Protein AF-A0ABD0RRX1-F1 (afdb_monomer)

Solvent-accessible surface area (backbone atoms only — not comparable to full-atom values): 7373 Å² total; per-residue (Å²): 134,81,92,69,91,71,84,56,79,63,48,81,47,77,46,79,45,74,55,100,88,40,83,44,78,47,78,45,75,49,69,24,99,72,67,90,47,65,73,59,54,49,52,50,42,55,69,49,81,58,45,80,49,74,24,43,27,62,35,54,67,50,50,60,50,51,57,60,54,52,53,53,40,36,68,59,54,75,47,87,80,61,52,62,44,79,41,74,38,65,71,88,46,57,96,52,53,63,52,52,71,68,59,53,49,57,49,41,71,70,73,42,60,77,80,76,87,126

InterPro domains:
  IPR001806 Small GTPase [PF00071] (1-110)
  IPR001806 Small GTPase [PS51421] (1-118)
  IPR001806 Small GTPase [SM00174] (3-115)
  IPR005225 Small GTP-binding domain [TIGR00231] (4-102)
  IPR020849 Small GTPase, Ras-type [PTHR24070] (1-111)
  IPR027417 P-loop containing nucleoside triphosphate hydrolase [G3DSA:3.40.50.300] (1-114)
  IPR027417 P-loop containing nucleoside triphosphate hydrolase [SSF52540] (1-111)

Structure (mmCIF, N/CA/C/O backbone):
data_AF-A0ABD0RRX1-F1
#
_entry.id   AF-A0ABD0RRX1-F1
#
loop_
_atom_site.group_PDB
_atom_site.id
_atom_site.type_symbol
_atom_site.label_atom_id
_atom_site.label_alt_id
_atom_site.label_comp_id
_atom_site.label_asym_id
_atom_site.label_entity_id
_atom_site.label_seq_id
_atom_site.pdbx_PDB_ins_code
_atom_site.Cartn_x
_atom_site.Cartn_y
_atom_site.Cartn_z
_atom_site.occupancy
_atom_site.B_iso_or_equiv
_atom_site.auth_seq_id
_atom_site.auth_comp_id
_atom_site.auth_asym_id
_atom_site.auth_atom_id
_atom_site.pdbx_PDB_model_num
ATOM 1 N N . PHE A 1 1 ? -11.732 -9.383 -14.726 1.00 48.31 1 PHE A N 1
ATOM 2 C CA . PHE A 1 1 ? -10.700 -8.363 -14.973 1.00 48.31 1 PHE A CA 1
ATOM 3 C C . PHE A 1 1 ? -11.361 -7.224 -15.719 1.00 48.31 1 PHE A C 1
ATOM 5 O O . PHE A 1 1 ? -12.195 -7.506 -16.570 1.00 48.31 1 PHE A O 1
ATOM 12 N N . VAL A 1 2 ? -11.082 -5.981 -15.334 1.00 52.88 2 VAL A N 1
ATOM 13 C CA . VAL A 1 2 ? -11.550 -4.793 -16.061 1.00 52.88 2 VAL A CA 1
ATOM 14 C C . VAL A 1 2 ? -10.461 -4.477 -17.086 1.00 52.88 2 VAL A C 1
ATOM 16 O O . VAL A 1 2 ? -9.299 -4.374 -16.700 1.00 52.88 2 VAL A O 1
ATOM 19 N N . GLU A 1 3 ? -10.802 -4.467 -18.376 1.00 49.66 3 GLU A N 1
ATOM 20 C CA . GLU A 1 3 ? -9.830 -4.345 -19.480 1.00 49.66 3 GLU A CA 1
ATOM 21 C C . GLU A 1 3 ? -9.356 -2.901 -19.709 1.00 49.66 3 GLU A C 1
ATOM 23 O O . GLU A 1 3 ? -8.244 -2.705 -20.196 1.00 49.66 3 GLU A O 1
ATOM 28 N N . ASP A 1 4 ? -10.136 -1.907 -19.274 1.00 51.94 4 ASP A N 1
ATOM 29 C CA . ASP A 1 4 ? -9.810 -0.485 -19.396 1.00 51.94 4 ASP A CA 1
ATOM 30 C C . ASP A 1 4 ? -9.528 0.143 -18.023 1.00 51.94 4 ASP A C 1
ATOM 32 O O . ASP A 1 4 ? -10.288 -0.031 -17.067 1.00 51.94 4 ASP A O 1
ATOM 36 N N . TYR A 1 5 ? -8.414 0.875 -17.917 1.00 58.84 5 TYR A N 1
ATOM 37 C CA . TYR A 1 5 ? -8.059 1.619 -16.708 1.00 58.84 5 TYR A CA 1
ATOM 38 C C . TYR A 1 5 ? -8.805 2.955 -16.680 1.00 58.84 5 TYR A C 1
ATOM 40 O O . TYR A 1 5 ? -8.430 3.901 -17.376 1.00 58.84 5 TYR A O 1
ATOM 48 N N . GLU A 1 6 ? -9.831 3.044 -15.840 1.00 59.94 6 GLU A N 1
ATOM 49 C CA . GLU A 1 6 ? -10.371 4.325 -15.393 1.00 59.94 6 GLU A CA 1
ATOM 50 C C . GLU A 1 6 ? -9.704 4.703 -14.061 1.00 59.94 6 GLU A C 1
ATOM 52 O O . GLU A 1 6 ? -9.742 3.905 -13.123 1.00 59.94 6 GLU A O 1
ATOM 57 N N . PRO A 1 7 ? -9.076 5.889 -13.941 1.00 60.84 7 PRO A N 1
ATOM 58 C CA . PRO A 1 7 ? -8.551 6.350 -12.661 1.00 60.84 7 PRO A CA 1
ATOM 59 C C . PRO A 1 7 ? -9.671 6.423 -11.612 1.00 60.84 7 PRO A C 1
ATOM 61 O O . PRO A 1 7 ? -10.634 7.177 -11.787 1.00 60.84 7 PRO A O 1
ATOM 64 N N . THR A 1 8 ? -9.539 5.669 -10.516 1.00 62.12 8 THR A N 1
ATOM 65 C CA . THR A 1 8 ? -10.450 5.758 -9.364 1.00 62.12 8 THR A CA 1
ATOM 66 C C . THR A 1 8 ? -10.457 7.198 -8.848 1.00 62.12 8 THR A C 1
ATOM 68 O O . THR A 1 8 ? -9.404 7.824 -8.799 1.00 62.12 8 THR A O 1
ATOM 71 N N . LYS A 1 9 ? -11.622 7.749 -8.477 1.00 63.12 9 LYS A N 1
ATOM 72 C CA . LYS A 1 9 ? -11.711 9.055 -7.787 1.00 63.12 9 LYS A CA 1
ATOM 73 C C . LYS A 1 9 ? -11.659 8.882 -6.269 1.00 63.12 9 LYS A C 1
ATOM 75 O O . LYS A 1 9 ? -10.854 9.530 -5.616 1.00 63.12 9 LYS A O 1
ATOM 80 N N . ALA A 1 10 ? -12.517 8.014 -5.744 1.00 65.00 10 ALA A N 1
ATOM 81 C CA . ALA A 1 10 ? -12.463 7.379 -4.429 1.00 65.00 10 ALA A CA 1
ATOM 82 C C . ALA A 1 10 ? -13.706 6.483 -4.337 1.00 65.00 10 ALA A C 1
ATOM 84 O O . ALA A 1 10 ? -14.822 7.004 -4.387 1.00 65.00 10 ALA A O 1
ATOM 85 N N . ASP A 1 11 ? -13.529 5.169 -4.218 1.00 79.62 11 ASP A N 1
ATOM 86 C CA . ASP A 1 11 ? -14.639 4.219 -4.112 1.00 79.62 11 ASP A CA 1
ATOM 87 C C . ASP A 1 11 ? -14.671 3.577 -2.726 1.00 79.62 11 ASP A C 1
ATOM 89 O O . ASP A 1 11 ? -13.647 3.199 -2.163 1.00 79.62 11 ASP A O 1
ATOM 93 N N . SER A 1 12 ? -15.869 3.443 -2.159 1.00 84.06 12 SER A N 1
ATOM 94 C CA . SER A 1 12 ? -16.070 2.790 -0.866 1.00 84.06 12 SER A CA 1
ATOM 95 C C . SER A 1 12 ? -16.820 1.477 -1.050 1.00 84.06 12 SER A C 1
ATOM 97 O O . SER A 1 12 ? -17.924 1.437 -1.595 1.00 84.06 12 SER A O 1
ATOM 99 N N . TYR A 1 13 ? -16.220 0.402 -0.554 1.00 88.81 13 TYR A N 1
ATOM 100 C CA . TYR A 1 13 ? -16.762 -0.947 -0.569 1.00 88.81 13 TYR A CA 1
ATOM 101 C C . TYR A 1 13 ? -16.973 -1.425 0.864 1.00 88.81 13 TYR A C 1
ATOM 103 O O . TYR A 1 13 ? -16.163 -1.167 1.747 1.00 88.81 13 TYR A O 1
ATOM 111 N N . ARG A 1 14 ? -18.050 -2.172 1.104 1.00 92.88 14 ARG A N 1
ATOM 112 C CA . ARG A 1 14 ? -18.365 -2.733 2.421 1.00 92.88 14 ARG A CA 1
ATOM 113 C C . ARG A 1 14 ? -18.614 -4.220 2.295 1.00 92.88 14 ARG A C 1
ATOM 115 O O . ARG A 1 14 ? -19.438 -4.651 1.485 1.00 92.88 14 ARG A O 1
ATOM 122 N N . LYS A 1 15 ? -17.930 -5.014 3.112 1.00 93.56 15 LYS A N 1
ATOM 123 C CA . LYS A 1 15 ? -18.056 -6.469 3.096 1.00 93.56 15 LYS A CA 1
ATOM 124 C C . LYS A 1 15 ? -18.155 -7.016 4.510 1.00 93.56 15 LYS A C 1
ATOM 126 O O . LYS A 1 15 ? -17.280 -6.792 5.333 1.00 93.56 15 LYS A O 1
ATOM 131 N N . LYS A 1 16 ? -19.207 -7.790 4.766 1.00 94.94 16 LYS A N 1
ATOM 132 C CA . LYS A 1 16 ? -19.284 -8.648 5.948 1.00 94.94 16 LYS A CA 1
ATOM 133 C C . LYS A 1 16 ? -18.524 -9.943 5.693 1.00 94.94 16 LYS A C 1
ATOM 135 O O . LYS A 1 16 ? -18.712 -10.568 4.644 1.00 94.94 16 LYS A O 1
ATOM 140 N N . VAL A 1 17 ? -17.681 -10.323 6.640 1.00 95.00 17 VAL A N 1
ATOM 141 C CA . VAL A 1 17 ? -16.882 -11.549 6.636 1.00 95.00 17 VAL A CA 1
ATOM 142 C C . VAL A 1 17 ? -16.987 -12.221 8.000 1.00 95.00 17 VAL A C 1
ATOM 144 O O . VAL A 1 17 ? -17.247 -11.557 8.996 1.00 95.00 17 VAL A O 1
ATOM 147 N N . VAL A 1 18 ? -16.790 -13.535 8.048 1.00 95.94 18 VAL A N 1
ATOM 148 C CA . VAL A 1 18 ? -16.643 -14.257 9.315 1.00 95.94 18 VAL A CA 1
ATOM 149 C C . VAL A 1 18 ? -15.155 -14.496 9.535 1.00 95.94 18 VAL A C 1
ATOM 151 O O . VAL A 1 18 ? -14.520 -15.148 8.706 1.00 95.94 18 VAL A O 1
ATOM 154 N N . LEU A 1 19 ? -14.611 -13.954 10.619 1.00 92.81 19 LEU A N 1
ATOM 155 C CA . LEU A 1 19 ? -13.219 -14.115 11.037 1.00 92.81 19 LEU A CA 1
ATOM 156 C C . LEU A 1 19 ? -13.216 -14.718 12.437 1.00 92.81 19 LEU A C 1
ATOM 158 O O . LEU A 1 19 ? -13.908 -14.224 13.318 1.00 92.81 19 LEU A O 1
ATOM 162 N N . ASP A 1 20 ? -12.511 -15.835 12.614 1.00 94.25 20 ASP A N 1
ATOM 163 C CA . ASP A 1 20 ? -12.405 -16.553 13.894 1.00 94.25 20 ASP A CA 1
ATOM 164 C C . ASP A 1 20 ? -13.754 -16.863 14.579 1.00 94.25 20 ASP A C 1
ATOM 166 O O . ASP A 1 20 ? -13.859 -16.974 15.797 1.00 94.25 20 ASP A O 1
ATOM 170 N N . GLY A 1 21 ? -14.804 -17.057 13.772 1.00 94.25 21 GLY A N 1
ATOM 171 C CA . GLY A 1 21 ? -16.162 -17.356 14.236 1.00 94.25 21 GLY A CA 1
ATOM 172 C C . GLY A 1 21 ? -17.030 -16.128 14.534 1.00 94.25 21 GLY A C 1
ATOM 173 O O . GLY A 1 21 ? -18.218 -16.296 14.805 1.00 94.25 21 GLY A O 1
ATOM 174 N N . GLU A 1 22 ? -16.487 -14.916 14.420 1.00 95.81 22 GLU A N 1
ATOM 175 C CA . GLU A 1 22 ? -17.212 -13.658 14.611 1.00 95.81 22 GLU A CA 1
ATOM 176 C C . GLU A 1 22 ? -17.529 -12.979 13.271 1.00 95.81 22 GLU A C 1
ATOM 178 O O . GLU A 1 22 ? -16.718 -12.978 12.344 1.00 95.81 22 GLU A O 1
ATOM 183 N N . GLU A 1 23 ? -18.729 -12.397 13.144 1.00 96.62 23 GLU A N 1
ATOM 184 C CA . GLU A 1 23 ? -19.083 -11.583 11.975 1.00 96.62 23 GLU A CA 1
ATOM 185 C C . GLU A 1 23 ? -18.470 -10.186 12.119 1.00 96.62 23 GLU A C 1
ATOM 187 O O . GLU A 1 23 ? -18.844 -9.414 13.002 1.00 96.62 23 GLU A O 1
ATOM 192 N N . VAL A 1 24 ? -17.565 -9.849 11.206 1.00 94.94 24 VAL A N 1
ATOM 193 C CA . VAL A 1 24 ? -16.878 -8.561 11.132 1.00 94.94 24 VAL A CA 1
ATOM 194 C C . VAL A 1 24 ? -17.277 -7.858 9.838 1.00 94.94 24 VAL A C 1
ATOM 196 O O . VAL A 1 24 ? -17.384 -8.474 8.775 1.00 94.94 24 VAL A O 1
ATOM 199 N N . GLN A 1 25 ? -17.497 -6.548 9.906 1.00 95.12 25 GLN A N 1
ATOM 200 C CA . GLN A 1 25 ? -17.699 -5.717 8.724 1.00 95.12 25 GLN A CA 1
ATOM 201 C C . GLN A 1 25 ? -16.406 -4.976 8.392 1.00 95.12 25 GLN A C 1
ATOM 203 O O . GLN A 1 25 ? -15.893 -4.233 9.218 1.00 95.12 25 GLN A O 1
ATOM 208 N N . ILE A 1 26 ? -15.916 -5.159 7.169 1.00 93.44 26 ILE A N 1
ATOM 209 C CA . ILE A 1 26 ? -14.753 -4.457 6.632 1.00 93.44 26 ILE A CA 1
ATOM 210 C C . ILE A 1 26 ? -15.251 -3.375 5.675 1.00 93.44 26 ILE A C 1
ATOM 212 O O . ILE A 1 26 ? -15.931 -3.679 4.687 1.00 93.44 26 ILE A O 1
ATOM 216 N N . ASP A 1 27 ? -14.889 -2.130 5.970 1.00 93.25 27 ASP A N 1
ATOM 217 C CA . ASP A 1 27 ? -15.075 -0.981 5.090 1.00 93.25 27 ASP A CA 1
ATOM 218 C C . ASP A 1 27 ? -13.746 -0.717 4.366 1.00 93.25 27 ASP A C 1
ATOM 220 O O . ASP A 1 27 ? -12.736 -0.393 4.985 1.00 93.25 27 ASP A O 1
ATOM 224 N N . ILE A 1 28 ? -13.734 -0.913 3.049 1.00 91.44 28 ILE A N 1
ATOM 225 C CA . ILE A 1 28 ? -12.567 -0.734 2.185 1.00 91.44 28 ILE A CA 1
ATOM 226 C C . ILE A 1 28 ? -12.748 0.569 1.421 1.00 91.44 28 ILE A C 1
ATOM 228 O O . ILE A 1 28 ? -13.748 0.758 0.727 1.00 91.44 28 ILE A O 1
ATOM 232 N N . LEU A 1 29 ? -11.765 1.453 1.530 1.00 89.19 29 LEU A N 1
ATOM 233 C CA . LEU A 1 29 ? -11.685 2.664 0.732 1.00 89.19 29 LEU A CA 1
ATOM 234 C C . LEU A 1 29 ? -10.602 2.479 -0.333 1.00 89.19 29 LEU A C 1
ATOM 236 O O . LEU A 1 29 ? -9.429 2.336 0.005 1.00 89.19 29 LEU A O 1
ATOM 240 N N . ASP A 1 30 ? -11.002 2.471 -1.601 1.00 83.69 30 ASP A N 1
ATOM 241 C CA . ASP A 1 30 ? -10.095 2.504 -2.744 1.00 83.69 30 ASP A CA 1
ATOM 242 C C . ASP A 1 30 ? -9.843 3.963 -3.133 1.00 83.69 30 ASP A C 1
ATOM 244 O O . ASP A 1 30 ? -10.735 4.666 -3.615 1.00 83.69 30 ASP A O 1
ATOM 248 N N . THR A 1 31 ? -8.640 4.444 -2.845 1.00 74.00 31 THR A N 1
ATOM 249 C CA . THR A 1 31 ? -8.229 5.831 -3.078 1.00 74.00 31 THR A CA 1
ATOM 250 C C . THR A 1 31 ? -7.621 5.976 -4.464 1.00 74.00 31 THR A C 1
ATOM 252 O O . THR A 1 31 ? -6.816 5.142 -4.882 1.00 74.00 31 THR A O 1
ATOM 255 N N . ALA A 1 32 ? -7.907 7.079 -5.153 1.00 67.38 32 ALA A N 1
ATOM 256 C CA . ALA A 1 32 ? -7.12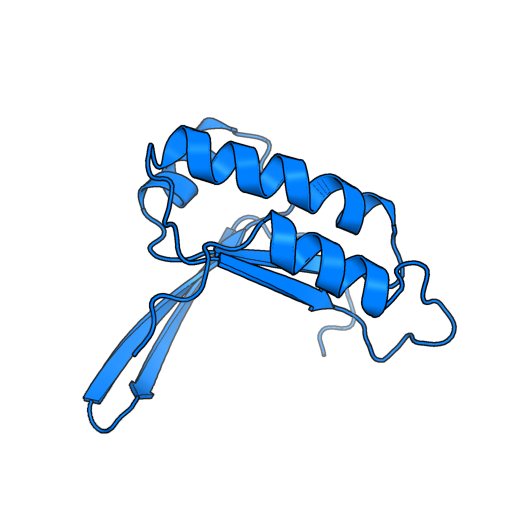3 7.457 -6.321 1.00 67.38 32 ALA A CA 1
ATOM 257 C C . ALA A 1 32 ? -5.636 7.574 -5.946 1.00 67.38 32 ALA A C 1
ATOM 259 O O . ALA A 1 32 ? -5.294 8.244 -4.975 1.00 67.38 32 ALA A O 1
ATOM 260 N N . GLY A 1 33 ? -4.717 7.074 -6.775 1.00 58.12 33 GLY A N 1
ATOM 261 C CA . GLY A 1 33 ? -3.292 7.440 -6.668 1.00 58.12 33 GLY A CA 1
ATOM 262 C C . GLY A 1 33 ? -3.008 8.931 -6.952 1.00 58.12 33 GLY A C 1
ATOM 263 O O . GLY A 1 33 ? -1.860 9.362 -6.897 1.00 58.12 33 GLY A O 1
ATOM 264 N N . GLN A 1 34 ? -4.047 9.708 -7.281 1.00 55.00 34 GLN A N 1
ATOM 265 C CA . GLN A 1 34 ? -4.027 11.116 -7.685 1.00 55.00 34 GLN A CA 1
ATOM 266 C C . GLN A 1 34 ? -5.001 11.955 -6.842 1.00 55.00 34 GLN A C 1
ATOM 268 O O . GLN A 1 34 ? -5.802 12.722 -7.372 1.00 55.00 34 GLN A O 1
ATOM 273 N N . GLU A 1 35 ? -5.000 11.802 -5.519 1.00 60.72 35 GLU A N 1
ATOM 274 C CA . GLU A 1 35 ? -5.772 12.720 -4.678 1.00 60.72 35 GLU A CA 1
ATOM 275 C C . GLU A 1 35 ? -5.121 14.114 -4.696 1.00 60.72 35 GLU A C 1
ATOM 277 O O . GLU A 1 35 ? -4.262 14.433 -3.873 1.00 60.72 35 GLU A O 1
ATOM 282 N N . ASP A 1 36 ? -5.559 14.960 -5.634 1.00 57.06 36 ASP A N 1
ATOM 283 C CA . ASP A 1 36 ? -5.138 16.363 -5.799 1.00 57.06 36 ASP A CA 1
ATOM 284 C C . ASP A 1 36 ? -5.402 17.231 -4.544 1.00 57.06 36 ASP A C 1
ATOM 286 O O . ASP A 1 36 ? -4.917 18.360 -4.438 1.00 57.06 36 ASP A O 1
ATOM 290 N N . TYR A 1 37 ? -6.136 16.712 -3.551 1.00 66.81 37 TYR A N 1
ATOM 291 C CA . TYR A 1 37 ? -6.478 17.406 -2.311 1.00 66.81 37 TYR A CA 1
ATOM 292 C C . TYR A 1 37 ? -5.921 16.688 -1.078 1.00 66.81 37 TYR A C 1
ATOM 294 O O . TYR A 1 37 ? -6.567 15.818 -0.496 1.00 66.81 37 TYR A O 1
ATOM 302 N N . ALA A 1 38 ? -4.758 17.146 -0.605 1.00 73.38 38 ALA A N 1
ATOM 303 C CA . ALA A 1 38 ? -4.096 16.630 0.600 1.00 73.38 38 ALA A CA 1
ATOM 304 C C . ALA A 1 38 ? -5.013 16.568 1.842 1.00 73.38 38 ALA A C 1
ATOM 306 O O . ALA A 1 38 ? -4.914 15.639 2.632 1.00 73.38 38 ALA A O 1
ATOM 307 N N . ALA A 1 39 ? -5.953 17.509 1.989 1.00 79.12 39 ALA A N 1
ATOM 308 C CA . ALA A 1 39 ? -6.891 17.525 3.115 1.00 79.12 39 ALA A CA 1
ATOM 309 C C . ALA A 1 39 ? -7.862 16.327 3.129 1.00 79.12 39 ALA A C 1
ATOM 311 O O . ALA A 1 39 ? -8.283 15.891 4.200 1.00 79.12 39 ALA A O 1
ATOM 312 N N . ILE A 1 40 ? -8.234 15.805 1.955 1.00 80.94 40 ILE A N 1
ATOM 313 C CA . ILE A 1 40 ? -9.106 14.628 1.840 1.00 80.94 40 ILE A CA 1
ATOM 314 C C . ILE A 1 40 ? -8.315 13.381 2.247 1.00 80.94 40 ILE A C 1
ATOM 316 O O . ILE A 1 40 ? -8.753 12.639 3.127 1.00 80.94 40 ILE A O 1
ATOM 320 N N . ARG A 1 41 ? -7.100 13.243 1.711 1.00 83.19 41 ARG A N 1
ATOM 321 C CA . ARG A 1 41 ? -6.168 12.168 2.053 1.00 83.19 41 ARG A CA 1
ATOM 322 C C . ARG A 1 41 ? -5.886 12.084 3.551 1.00 83.19 41 ARG A C 1
ATOM 324 O O . ARG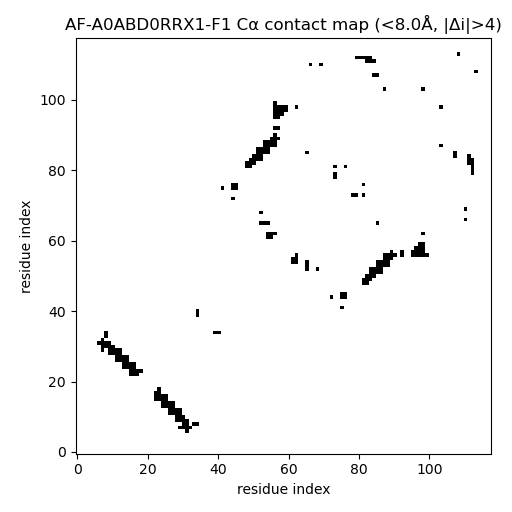 A 1 41 ? -5.977 11.013 4.147 1.00 83.19 41 ARG A O 1
ATOM 331 N N . ASP A 1 42 ? -5.622 13.223 4.189 1.00 88.06 42 ASP A N 1
ATOM 332 C CA . ASP A 1 42 ? -5.366 13.282 5.631 1.00 88.06 42 ASP A CA 1
ATOM 333 C C . ASP A 1 42 ? -6.579 12.811 6.454 1.00 88.06 42 ASP A C 1
ATOM 335 O O . ASP A 1 42 ? -6.421 12.212 7.518 1.00 88.06 42 ASP A O 1
ATOM 339 N N . ASN A 1 43 ? -7.809 13.038 5.979 1.00 87.56 43 ASN A N 1
ATOM 340 C CA . ASN A 1 43 ? -9.003 12.512 6.643 1.00 87.56 43 ASN A CA 1
ATOM 341 C C . ASN A 1 43 ? -9.102 10.986 6.525 1.00 87.56 43 ASN A C 1
ATOM 343 O O . ASN A 1 43 ? -9.486 10.329 7.499 1.00 87.56 43 ASN A O 1
ATOM 347 N N . TYR A 1 44 ? -8.722 10.415 5.382 1.00 87.94 44 TYR A N 1
ATOM 348 C CA . TYR A 1 44 ? -8.655 8.963 5.203 1.00 87.94 44 TYR A CA 1
ATOM 349 C C . TYR A 1 44 ? -7.571 8.336 6.074 1.00 87.94 44 TYR A C 1
ATOM 351 O O . TYR A 1 44 ? -7.827 7.341 6.745 1.00 87.94 44 TYR A O 1
ATOM 359 N N . PHE A 1 45 ? -6.398 8.962 6.173 1.00 90.69 45 PHE A N 1
ATOM 360 C CA . PHE A 1 45 ? -5.344 8.508 7.081 1.00 90.69 45 PHE A CA 1
ATOM 361 C C . PHE A 1 45 ? -5.768 8.584 8.548 1.00 90.69 45 PHE A C 1
ATOM 363 O O . PHE A 1 45 ? -5.499 7.669 9.321 1.00 90.69 45 PHE A O 1
ATOM 370 N N . ARG A 1 46 ? -6.482 9.637 8.953 1.00 91.94 46 ARG A N 1
ATOM 371 C CA . ARG A 1 46 ? -6.955 9.765 10.335 1.00 91.94 46 ARG A CA 1
ATOM 372 C C . ARG A 1 46 ? -7.985 8.690 10.688 1.00 91.94 46 ARG A C 1
ATOM 374 O O . ARG A 1 46 ? -7.875 8.070 11.744 1.00 91.94 46 ARG A O 1
ATOM 381 N N . SER A 1 47 ? -8.949 8.453 9.799 1.00 90.69 47 SER A N 1
ATOM 382 C CA . SER A 1 47 ? -10.055 7.511 10.025 1.00 90.69 47 SER A CA 1
ATOM 383 C C . SER A 1 47 ? -9.708 6.041 9.767 1.00 90.69 47 SER A C 1
ATOM 385 O O . SER A 1 47 ? -10.307 5.178 10.395 1.00 90.69 47 SER A O 1
ATOM 387 N N . GLY A 1 48 ? -8.743 5.740 8.894 1.00 92.19 48 GLY A N 1
ATOM 388 C CA . GLY A 1 48 ? -8.393 4.368 8.526 1.00 92.19 48 GLY A CA 1
ATOM 389 C C . GLY A 1 48 ? -7.773 3.579 9.678 1.00 92.19 48 GLY A C 1
ATOM 390 O O . GLY A 1 48 ? -6.814 4.027 10.297 1.00 92.19 48 GLY A O 1
ATOM 391 N N . GLU A 1 49 ? -8.297 2.393 9.971 1.00 92.88 49 GLU A N 1
ATOM 392 C CA . GLU A 1 49 ? -7.801 1.525 11.054 1.00 92.88 49 GLU A CA 1
ATOM 393 C C . GLU A 1 49 ? -6.594 0.670 10.626 1.00 92.88 49 GLU A C 1
ATOM 395 O O . GLU A 1 49 ? -5.818 0.209 11.460 1.00 92.88 49 GLU A O 1
ATOM 400 N N . GLY A 1 50 ? -6.393 0.504 9.318 1.00 93.31 50 GLY A N 1
ATOM 401 C CA . GLY A 1 50 ? -5.246 -0.181 8.738 1.00 93.31 50 GLY A CA 1
ATOM 402 C C . GLY A 1 50 ? -5.055 0.197 7.273 1.00 93.31 50 GLY A C 1
ATOM 403 O O . GLY A 1 50 ? -5.982 0.676 6.620 1.00 93.31 50 GLY A O 1
ATOM 404 N N . PHE A 1 51 ? -3.841 -0.004 6.7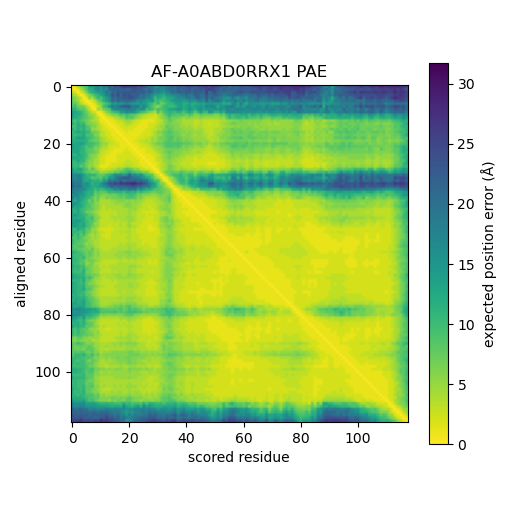60 1.00 93.75 51 PHE A N 1
ATOM 405 C CA . PHE A 1 51 ? -3.449 0.471 5.431 1.00 93.75 51 PHE A CA 1
ATOM 406 C C . PHE A 1 51 ? -2.815 -0.631 4.585 1.00 93.75 51 PHE A C 1
ATOM 408 O O . PHE A 1 51 ? -1.910 -1.339 5.027 1.00 93.75 51 PHE A O 1
ATOM 415 N N . LEU A 1 52 ? -3.255 -0.728 3.332 1.00 93.88 52 LEU A N 1
ATOM 416 C CA . LEU A 1 52 ? -2.637 -1.543 2.290 1.00 93.88 52 LEU A CA 1
ATOM 417 C C . LEU A 1 52 ? -1.862 -0.608 1.359 1.00 93.88 52 LEU A C 1
ATOM 419 O O . LEU A 1 52 ? -2.459 0.167 0.619 1.00 93.88 52 LEU A O 1
ATOM 423 N N . CYS A 1 53 ? -0.534 -0.667 1.393 1.00 93.56 53 CYS A N 1
ATOM 424 C CA . CYS A 1 53 ? 0.322 0.064 0.468 1.00 93.56 53 CYS A CA 1
ATOM 425 C C . CYS A 1 53 ? 0.690 -0.849 -0.697 1.00 93.56 53 CYS A C 1
ATOM 427 O O . CYS A 1 53 ? 1.447 -1.809 -0.542 1.00 93.56 53 CYS A O 1
ATOM 429 N N . VAL A 1 54 ? 0.111 -0.567 -1.859 1.00 94.62 54 VAL A N 1
ATOM 430 C CA . VAL A 1 54 ? 0.226 -1.410 -3.046 1.00 94.62 54 VAL A CA 1
ATOM 431 C C . VAL A 1 54 ? 1.174 -0.754 -4.044 1.00 94.62 54 VAL A C 1
ATOM 433 O O . VAL A 1 54 ? 0.972 0.393 -4.426 1.00 94.62 54 VAL A O 1
ATOM 436 N N . PHE A 1 55 ? 2.184 -1.490 -4.500 1.00 96.19 55 PHE A N 1
ATOM 437 C CA . PHE A 1 55 ? 3.082 -1.067 -5.577 1.00 96.19 55 PHE A CA 1
ATOM 438 C C . PHE A 1 55 ? 3.035 -2.074 -6.727 1.00 96.19 55 PHE A C 1
ATOM 440 O O . PHE A 1 55 ? 2.596 -3.211 -6.553 1.00 96.19 55 PHE A O 1
ATOM 447 N N . SER A 1 56 ? 3.488 -1.692 -7.917 1.00 97.06 56 SER A N 1
ATOM 448 C CA . SER A 1 56 ? 3.587 -2.608 -9.051 1.00 97.06 56 SER A CA 1
ATOM 449 C C . SER A 1 56 ? 4.988 -3.206 -9.141 1.00 97.06 56 SER A C 1
ATOM 451 O O . SER A 1 56 ? 5.975 -2.478 -9.197 1.00 97.06 56 SER A O 1
ATOM 453 N N . ILE A 1 57 ? 5.101 -4.536 -9.247 1.00 98.19 57 ILE A N 1
ATOM 454 C CA . ILE A 1 57 ? 6.420 -5.183 -9.389 1.00 98.19 57 ILE A CA 1
ATOM 455 C C . ILE A 1 57 ? 7.147 -4.801 -10.686 1.00 98.19 57 ILE A C 1
ATOM 457 O O . ILE A 1 57 ? 8.353 -5.016 -10.802 1.00 98.19 57 ILE A O 1
ATOM 461 N N . THR A 1 58 ? 6.420 -4.252 -11.662 1.00 97.75 58 THR A N 1
ATOM 462 C CA . THR A 1 58 ? 6.938 -3.830 -12.965 1.00 97.75 58 THR A CA 1
ATOM 463 C C . THR A 1 58 ? 7.306 -2.347 -13.010 1.00 97.75 58 THR A C 1
ATOM 465 O O . THR A 1 58 ? 7.623 -1.852 -14.086 1.00 97.75 58 THR A O 1
ATOM 468 N N . GLU A 1 59 ? 7.208 -1.619 -11.894 1.00 97.31 59 GLU A N 1
ATOM 469 C CA . GLU A 1 59 ? 7.420 -0.169 -11.835 1.00 97.31 59 GLU A CA 1
ATOM 470 C C . GLU A 1 59 ? 8.151 0.210 -10.542 1.00 97.31 59 GLU A C 1
ATOM 472 O O . GLU A 1 59 ? 7.549 0.337 -9.474 1.00 97.31 59 GLU A O 1
ATOM 477 N N . SER A 1 60 ? 9.469 0.387 -10.636 1.00 96.38 60 SER A N 1
ATOM 478 C CA 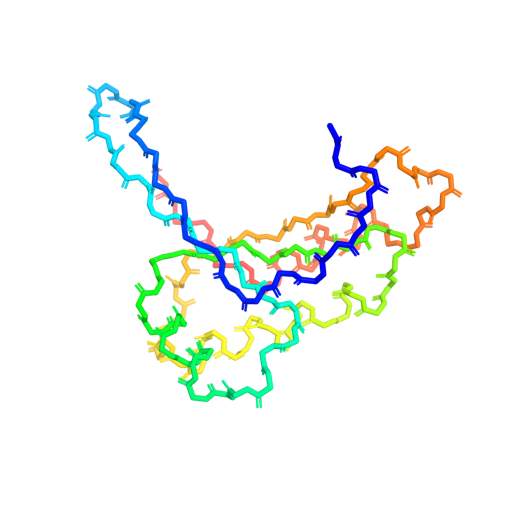. SER A 1 60 ? 10.332 0.684 -9.485 1.00 96.38 60 SER A CA 1
ATOM 479 C C . SER A 1 60 ? 9.988 2.002 -8.782 1.00 96.38 60 SER A C 1
ATOM 481 O O . SER A 1 60 ? 10.112 2.088 -7.561 1.00 96.38 60 SER A O 1
ATOM 483 N N . GLU A 1 61 ? 9.492 3.004 -9.512 1.00 95.75 61 GLU A N 1
ATOM 484 C CA . GLU A 1 61 ? 9.049 4.284 -8.940 1.00 95.75 61 GLU A CA 1
ATOM 485 C C . GLU A 1 61 ? 7.884 4.098 -7.958 1.00 95.75 61 GLU A C 1
ATOM 487 O O . GLU A 1 61 ? 7.904 4.661 -6.861 1.00 95.75 61 GLU A O 1
ATOM 492 N N . SER A 1 62 ? 6.919 3.230 -8.292 1.00 95.31 62 SER A N 1
ATOM 493 C CA . SER A 1 62 ? 5.803 2.905 -7.395 1.00 95.31 62 SER A CA 1
ATOM 494 C C . SER A 1 62 ? 6.285 2.260 -6.092 1.00 95.31 62 SER A C 1
ATOM 496 O O . SER A 1 62 ? 5.734 2.525 -5.027 1.00 95.31 62 SER A O 1
ATOM 498 N N . PHE A 1 63 ? 7.353 1.456 -6.153 1.00 97.06 63 PHE A N 1
ATOM 499 C CA . PHE A 1 63 ? 7.969 0.850 -4.975 1.00 97.06 63 PHE A CA 1
ATOM 500 C C . PHE A 1 63 ? 8.756 1.871 -4.148 1.00 97.06 63 PHE A C 1
ATOM 502 O O . PHE A 1 63 ? 8.679 1.859 -2.917 1.00 97.06 63 PHE A O 1
ATOM 509 N N . ALA A 1 64 ? 9.474 2.790 -4.797 1.00 95.50 64 ALA A N 1
ATOM 510 C CA . ALA A 1 64 ? 10.199 3.856 -4.114 1.00 95.50 64 ALA A CA 1
ATOM 511 C C . ALA A 1 64 ? 9.252 4.725 -3.266 1.00 95.50 64 ALA A C 1
ATOM 513 O O . ALA A 1 64 ? 9.544 4.961 -2.092 1.00 95.50 64 ALA A O 1
ATOM 514 N N . ALA A 1 65 ? 8.085 5.077 -3.815 1.00 94.06 65 ALA A N 1
ATOM 515 C CA . ALA A 1 65 ? 7.066 5.905 -3.165 1.00 94.06 65 ALA A CA 1
ATOM 516 C C . ALA A 1 65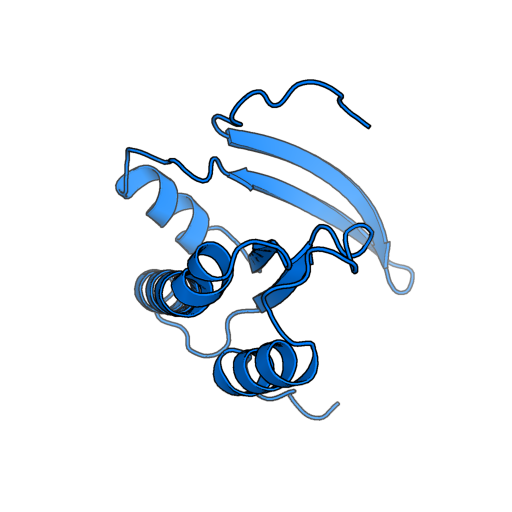 ? 6.423 5.279 -1.907 1.00 94.06 65 ALA A C 1
ATOM 518 O O . ALA A 1 65 ? 5.769 5.976 -1.130 1.00 94.06 65 ALA A O 1
ATOM 519 N N . THR A 1 66 ? 6.608 3.976 -1.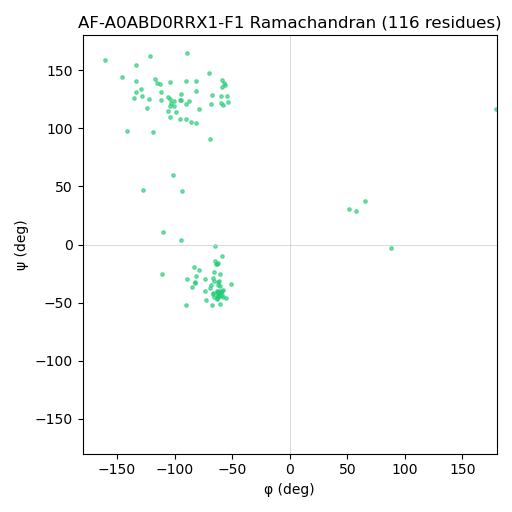662 1.00 94.62 66 THR A N 1
ATOM 520 C CA . THR A 1 66 ? 5.992 3.283 -0.512 1.00 94.62 66 THR A CA 1
ATOM 521 C C . THR A 1 66 ? 6.528 3.762 0.840 1.00 94.62 66 THR A C 1
ATOM 523 O O . THR A 1 66 ? 5.797 3.732 1.832 1.00 94.62 66 THR A O 1
ATOM 526 N N . ALA A 1 67 ? 7.780 4.237 0.887 1.00 93.31 67 ALA A N 1
ATOM 527 C CA . ALA A 1 67 ? 8.367 4.819 2.094 1.00 93.31 67 ALA A CA 1
ATOM 528 C C . ALA A 1 67 ? 7.687 6.147 2.454 1.00 93.31 67 ALA A C 1
ATOM 530 O O . ALA A 1 67 ? 7.170 6.287 3.561 1.00 93.31 67 ALA A O 1
ATOM 531 N N . ASP A 1 68 ? 7.593 7.065 1.491 1.00 92.19 68 ASP A N 1
ATOM 532 C CA . ASP A 1 68 ? 6.940 8.364 1.674 1.00 92.19 68 ASP A CA 1
ATOM 533 C C . ASP A 1 68 ? 5.473 8.195 2.090 1.00 92.19 68 ASP A C 1
ATOM 535 O O . ASP A 1 68 ? 4.982 8.891 2.979 1.00 92.19 68 ASP A O 1
ATOM 539 N N . PHE A 1 69 ? 4.771 7.225 1.496 1.00 92.00 69 PHE A N 1
ATOM 540 C CA . PHE A 1 69 ? 3.394 6.904 1.868 1.00 92.00 69 PHE A CA 1
ATOM 541 C C . PHE A 1 69 ? 3.276 6.467 3.338 1.00 92.00 69 PHE A C 1
ATOM 543 O O . PHE A 1 69 ? 2.398 6.942 4.064 1.00 92.00 69 PHE A O 1
ATOM 550 N N . ARG A 1 70 ? 4.186 5.602 3.813 1.00 93.06 70 ARG A N 1
ATOM 551 C CA . ARG A 1 70 ? 4.235 5.180 5.222 1.00 93.06 70 ARG A CA 1
ATOM 552 C C . ARG A 1 70 ? 4.513 6.360 6.151 1.00 93.06 70 ARG A C 1
ATOM 554 O O . ARG A 1 70 ? 3.829 6.490 7.165 1.00 93.06 70 ARG A O 1
ATOM 561 N N . GLU A 1 71 ? 5.470 7.221 5.816 1.00 92.38 71 GLU A N 1
ATOM 562 C CA . GLU A 1 71 ? 5.788 8.407 6.623 1.00 92.38 71 GLU A CA 1
ATOM 563 C C . GLU A 1 71 ? 4.595 9.362 6.742 1.00 92.38 71 GLU A C 1
ATOM 565 O O . GLU A 1 71 ? 4.307 9.865 7.829 1.00 92.38 71 GLU A O 1
ATOM 570 N N . GLN A 1 72 ? 3.857 9.575 5.650 1.00 91.94 72 GLN A N 1
ATOM 571 C CA . GLN A 1 72 ? 2.655 10.410 5.661 1.00 91.94 72 GLN A CA 1
ATOM 572 C C . GLN A 1 72 ? 1.566 9.846 6.580 1.00 91.94 72 GLN A C 1
ATOM 574 O O . GLN A 1 72 ? 0.978 10.604 7.354 1.00 91.94 72 GLN A O 1
ATOM 579 N N . ILE A 1 73 ? 1.332 8.530 6.546 1.00 92.94 73 ILE A N 1
ATOM 580 C CA . ILE A 1 73 ? 0.374 7.872 7.446 1.00 92.94 73 ILE A CA 1
ATOM 581 C C . ILE A 1 73 ? 0.785 8.074 8.903 1.00 92.94 73 ILE A C 1
ATOM 583 O O . ILE A 1 73 ? -0.031 8.530 9.700 1.00 92.94 73 ILE A O 1
ATOM 587 N N . LEU A 1 74 ? 2.043 7.781 9.249 1.00 93.25 74 LEU A N 1
ATOM 588 C CA . LEU A 1 74 ? 2.543 7.916 10.622 1.00 93.25 74 LEU A CA 1
ATOM 589 C C . LEU A 1 74 ? 2.430 9.359 11.124 1.00 93.25 74 LEU A C 1
ATOM 591 O O . LEU A 1 74 ? 2.003 9.593 12.253 1.00 93.25 74 LEU A O 1
ATOM 595 N N . ARG A 1 75 ? 2.740 10.334 10.264 1.00 92.88 75 ARG A N 1
ATOM 596 C CA . ARG A 1 75 ? 2.620 11.758 10.587 1.00 92.88 75 ARG A CA 1
ATOM 597 C C . ARG A 1 75 ? 1.184 12.171 10.907 1.00 92.88 75 ARG A C 1
ATOM 599 O O . ARG A 1 75 ? 0.991 12.996 11.791 1.00 92.88 75 ARG A O 1
ATOM 606 N N . VAL A 1 76 ? 0.195 11.655 10.176 1.00 93.56 76 VAL A N 1
ATOM 607 C CA . VAL A 1 76 ? -1.219 12.016 10.381 1.00 93.56 76 VAL A CA 1
ATOM 608 C C . VAL A 1 76 ? -1.854 11.228 11.527 1.00 93.56 76 VAL A C 1
ATOM 610 O O . VAL A 1 76 ? -2.725 11.759 12.215 1.00 93.56 76 VAL A O 1
ATOM 613 N N . LYS A 1 77 ? -1.433 9.975 11.727 1.00 93.00 77 LYS A N 1
ATOM 614 C CA . LYS A 1 77 ? -1.896 9.115 12.819 1.00 93.00 77 LYS A CA 1
ATOM 615 C C . LYS A 1 77 ? -1.334 9.512 14.177 1.00 93.00 77 LYS A C 1
ATOM 617 O O . LYS A 1 77 ? -2.005 9.275 15.169 1.00 93.00 77 LYS A O 1
ATOM 622 N N . GLU A 1 78 ? -0.135 10.096 14.210 1.00 91.56 78 GLU A N 1
ATOM 623 C CA . GLU A 1 78 ? 0.595 10.395 15.452 1.00 91.56 78 GLU A CA 1
ATOM 624 C C . GLU A 1 78 ? 0.836 9.132 16.313 1.00 91.56 78 GLU A C 1
ATOM 626 O O . GLU A 1 78 ? 0.966 9.199 17.533 1.00 91.56 78 GLU A O 1
ATOM 631 N N . GLU A 1 79 ? 0.931 7.965 15.665 1.00 87.00 79 GLU A N 1
ATOM 632 C CA . GLU A 1 79 ? 1.117 6.649 16.283 1.00 87.00 79 GLU A CA 1
ATOM 633 C C . GLU A 1 79 ? 2.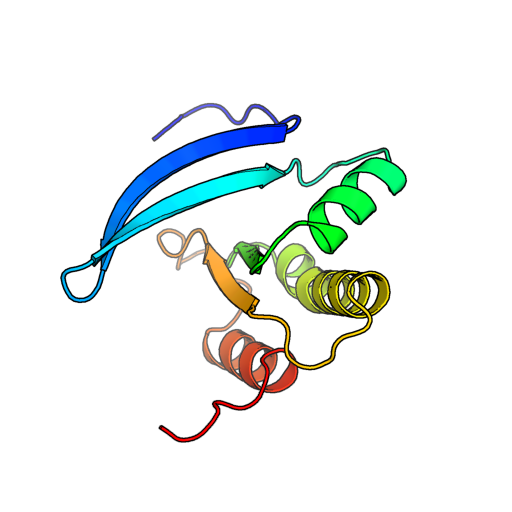207 5.862 15.545 1.00 87.00 79 GLU A C 1
ATOM 635 O O . GLU A 1 79 ? 2.260 5.871 14.317 1.00 87.00 79 GLU A O 1
ATOM 640 N N . GLU A 1 80 ? 3.056 5.131 16.275 1.00 80.31 80 GLU A N 1
ATOM 641 C CA . GLU A 1 80 ? 4.110 4.302 15.665 1.00 80.31 80 GLU A CA 1
ATOM 642 C C . GLU A 1 80 ? 3.592 2.932 15.195 1.00 80.31 80 GLU A C 1
ATOM 644 O O . GLU A 1 80 ? 4.065 2.380 14.197 1.00 80.31 80 GLU A O 1
ATOM 649 N N . ASN A 1 81 ? 2.598 2.375 15.895 1.00 86.25 81 ASN A N 1
ATOM 650 C CA . ASN A 1 81 ? 2.100 1.020 15.661 1.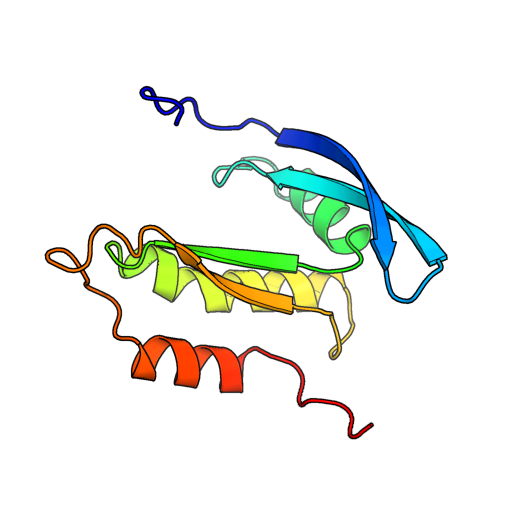00 86.25 81 ASN A CA 1
ATOM 651 C C . ASN A 1 81 ? 0.795 1.004 14.855 1.00 86.25 81 ASN A C 1
ATOM 653 O O . ASN A 1 81 ? -0.235 0.520 15.314 1.00 86.25 81 ASN A O 1
ATOM 657 N N . VAL A 1 82 ? 0.847 1.548 13.641 1.00 91.06 82 VAL A N 1
ATOM 658 C CA . VAL A 1 82 ? -0.293 1.542 12.715 1.00 91.06 82 VAL A CA 1
ATOM 659 C C . VAL A 1 82 ? -0.284 0.255 11.877 1.00 91.06 82 VAL A C 1
ATOM 661 O O . VAL A 1 82 ? 0.714 0.049 11.165 1.00 91.06 82 VAL A O 1
ATOM 664 N N . PRO A 1 83 ? -1.363 -0.564 11.886 1.00 92.94 83 PRO A N 1
ATOM 665 C CA . PRO A 1 83 ? -1.486 -1.745 11.034 1.00 92.94 83 PRO A CA 1
ATOM 666 C C . PRO A 1 83 ? -1.259 -1.401 9.562 1.00 92.94 83 PRO A C 1
ATOM 668 O O . PRO A 1 83 ? -1.928 -0.541 8.985 1.00 92.94 83 PRO A O 1
ATOM 671 N N . PHE A 1 84 ? -0.282 -2.061 8.951 1.00 93.12 84 PHE A N 1
ATOM 672 C CA . PHE A 1 84 ? 0.164 -1.753 7.600 1.00 93.12 84 PHE A CA 1
ATOM 673 C C . PHE A 1 84 ? 0.580 -3.029 6.888 1.00 93.12 84 PHE A C 1
ATOM 675 O O . PHE A 1 84 ? 1.144 -3.932 7.501 1.00 93.12 84 PHE A O 1
ATOM 682 N N . LEU A 1 85 ? 0.311 -3.098 5.590 1.00 94.25 85 LEU A N 1
ATOM 683 C CA . LEU A 1 85 ? 0.732 -4.187 4.722 1.00 94.25 85 LEU A CA 1
ATOM 684 C C . LEU A 1 85 ? 1.321 -3.611 3.440 1.00 94.25 85 LEU A C 1
ATOM 686 O O . LEU A 1 85 ? 0.711 -2.757 2.800 1.00 94.25 85 LEU A O 1
ATOM 690 N N . LEU A 1 86 ? 2.496 -4.107 3.057 1.00 95.81 86 LEU A N 1
ATOM 691 C CA . LEU A 1 86 ? 3.125 -3.799 1.778 1.00 95.81 86 LEU A CA 1
ATOM 692 C C . LEU A 1 86 ? 2.783 -4.902 0.769 1.00 95.81 86 LEU A C 1
ATOM 694 O O . LEU A 1 86 ? 3.043 -6.077 1.027 1.00 95.81 86 LEU A O 1
ATOM 698 N N . VAL A 1 87 ? 2.211 -4.534 -0.378 1.00 96.50 87 VAL A N 1
ATOM 699 C CA . VAL A 1 87 ? 1.694 -5.480 -1.376 1.00 96.50 87 VAL A CA 1
ATOM 700 C C . VAL A 1 87 ? 2.332 -5.223 -2.739 1.00 96.50 87 VAL A C 1
ATOM 702 O O . VAL A 1 87 ? 2.134 -4.171 -3.342 1.00 96.50 87 VAL A O 1
ATOM 705 N N . GLY A 1 88 ? 3.067 -6.210 -3.253 1.00 97.12 88 GLY A N 1
ATOM 706 C CA . GLY A 1 88 ? 3.578 -6.202 -4.625 1.00 97.12 88 GLY A CA 1
ATOM 707 C C . GLY A 1 88 ? 2.541 -6.758 -5.600 1.00 97.12 88 GLY A C 1
ATOM 708 O O . GLY A 1 88 ? 2.323 -7.966 -5.653 1.00 97.12 88 GLY A O 1
ATOM 709 N N . ASN A 1 89 ? 1.905 -5.881 -6.370 1.00 97.00 89 ASN A N 1
ATOM 710 C CA . ASN A 1 89 ? 0.875 -6.210 -7.350 1.00 97.00 89 ASN A CA 1
ATOM 711 C C . ASN A 1 89 ? 1.463 -6.512 -8.742 1.00 97.00 89 ASN A C 1
ATOM 713 O O . ASN A 1 89 ? 2.595 -6.129 -9.050 1.00 97.00 89 ASN A O 1
ATOM 717 N N . LYS A 1 90 ? 0.650 -7.124 -9.611 1.00 95.75 90 LYS A N 1
ATOM 718 C CA . LYS A 1 90 ? 0.990 -7.576 -10.973 1.00 95.75 90 LYS A CA 1
ATOM 719 C C . LYS A 1 90 ? 2.034 -8.698 -11.009 1.00 95.75 90 LYS A C 1
ATOM 721 O O . LYS A 1 90 ? 2.916 -8.702 -11.864 1.00 95.75 90 LYS A O 1
ATOM 726 N N . SER A 1 91 ? 1.968 -9.627 -10.052 1.00 94.81 91 SER A N 1
ATOM 727 C CA . SER A 1 91 ? 2.883 -10.777 -9.957 1.00 94.81 91 SER A CA 1
ATOM 728 C C . SER A 1 91 ? 2.795 -11.745 -11.139 1.00 94.81 91 SER A C 1
ATOM 730 O O . SER A 1 91 ? 3.708 -12.534 -11.351 1.00 94.81 91 SER A O 1
ATOM 732 N N . ASP A 1 92 ? 1.726 -11.665 -11.928 1.00 96.44 92 ASP A N 1
ATOM 733 C CA . ASP A 1 92 ? 1.568 -12.348 -13.208 1.00 96.44 92 ASP A CA 1
ATOM 734 C C . ASP A 1 92 ? 2.556 -11.854 -14.284 1.00 96.44 92 ASP A C 1
ATOM 736 O O . ASP A 1 92 ? 2.887 -12.604 -15.199 1.00 96.44 92 ASP A O 1
ATOM 740 N N . LEU A 1 93 ? 3.085 -10.630 -14.159 1.00 95.81 93 LEU A N 1
ATOM 741 C CA . LEU A 1 93 ? 4.026 -10.021 -15.106 1.00 95.81 93 LEU A CA 1
ATOM 742 C C . LEU A 1 93 ? 5.495 -10.240 -14.707 1.00 95.81 93 LEU A C 1
ATOM 744 O O . LEU A 1 93 ? 6.300 -9.305 -14.734 1.00 95.81 93 LEU A O 1
ATOM 748 N N . GLU A 1 94 ? 5.855 -11.469 -14.338 1.00 95.31 94 GLU A N 1
ATOM 749 C CA . GLU A 1 94 ? 7.188 -11.814 -13.818 1.00 95.31 94 GLU A CA 1
ATOM 750 C C . GLU A 1 94 ? 8.322 -11.467 -14.801 1.00 95.31 94 GLU A C 1
ATOM 752 O O . GLU A 1 94 ? 9.339 -10.904 -14.399 1.00 95.31 94 GLU A O 1
ATOM 757 N N . ASP A 1 95 ? 8.109 -11.675 -16.103 1.00 97.12 95 ASP A N 1
ATOM 758 C CA . ASP A 1 95 ? 9.079 -11.339 -17.160 1.00 97.12 95 ASP A CA 1
ATOM 759 C C . ASP A 1 95 ? 9.388 -9.833 -17.251 1.00 97.12 95 ASP A C 1
ATOM 761 O O . ASP A 1 95 ? 10.365 -9.418 -17.875 1.00 97.12 95 ASP A O 1
ATOM 765 N N . ARG A 1 96 ? 8.545 -8.991 -16.642 1.00 96.94 96 ARG A N 1
ATOM 766 C CA . ARG A 1 96 ? 8.688 -7.529 -16.594 1.00 96.94 96 ARG A CA 1
ATOM 767 C C . ARG A 1 96 ? 9.045 -7.025 -15.197 1.00 96.94 96 ARG A C 1
ATOM 769 O O . ARG A 1 96 ? 8.970 -5.816 -14.962 1.00 96.94 96 ARG A O 1
ATOM 776 N N . ARG A 1 97 ? 9.398 -7.918 -14.266 1.00 97.81 97 ARG A N 1
ATOM 777 C CA . ARG A 1 97 ? 9.747 -7.557 -12.892 1.00 97.81 97 ARG A CA 1
ATOM 778 C C . ARG A 1 97 ? 10.942 -6.604 -12.875 1.00 97.81 97 ARG A C 1
ATOM 780 O O . ARG A 1 97 ? 12.001 -6.894 -13.421 1.00 97.81 97 ARG A O 1
ATOM 787 N N . GLN A 1 98 ? 10.765 -5.488 -12.179 1.00 98.00 98 GLN A N 1
ATOM 788 C CA . GLN A 1 98 ? 11.816 -4.520 -11.867 1.00 98.00 98 GLN A CA 1
ATOM 789 C C . GLN A 1 98 ? 12.157 -4.508 -10.374 1.00 98.00 98 GLN A C 1
ATOM 791 O O . GLN A 1 98 ? 13.277 -4.170 -10.015 1.00 98.00 98 GLN A O 1
ATOM 796 N N . VAL A 1 99 ? 11.211 -4.899 -9.511 1.00 97.75 99 VAL A N 1
ATOM 797 C CA . VAL A 1 99 ? 11.393 -4.931 -8.052 1.00 97.75 99 VAL A CA 1
ATOM 798 C C . VAL A 1 99 ? 11.604 -6.365 -7.579 1.00 97.75 99 VAL A C 1
ATOM 800 O O . VAL A 1 99 ? 10.735 -7.229 -7.758 1.00 97.75 99 VAL A O 1
ATOM 803 N N . GLY A 1 100 ? 12.759 -6.625 -6.967 1.00 96.94 100 GLY A N 1
ATOM 804 C CA . GLY A 1 100 ? 13.119 -7.950 -6.469 1.00 96.94 100 GLY A CA 1
ATOM 805 C C . GLY A 1 100 ? 12.290 -8.365 -5.251 1.00 96.94 100 GLY A C 1
ATOM 806 O O . GLY A 1 100 ? 11.928 -7.540 -4.416 1.00 96.94 100 GLY A O 1
ATOM 807 N N . VAL A 1 101 ? 12.014 -9.665 -5.108 1.00 95.62 101 VAL A N 1
ATOM 808 C CA . VAL A 1 101 ? 11.255 -10.188 -3.954 1.00 95.62 101 VAL A CA 1
ATOM 809 C C . VAL A 1 101 ? 11.987 -9.923 -2.636 1.00 95.62 101 VAL A C 1
ATOM 811 O O . VAL A 1 101 ? 11.376 -9.475 -1.671 1.00 95.62 101 VAL A O 1
ATOM 814 N N . GLU A 1 102 ? 13.297 -10.166 -2.598 1.00 96.81 102 GLU A N 1
ATOM 815 C CA . GLU A 1 102 ? 14.107 -9.956 -1.392 1.00 96.81 102 GLU A CA 1
ATOM 816 C C . GLU A 1 102 ? 14.248 -8.470 -1.042 1.00 96.81 102 GLU A C 1
ATOM 818 O O . GLU A 1 102 ? 14.202 -8.104 0.128 1.00 96.81 102 GLU A O 1
ATOM 823 N N . GLU A 1 103 ? 14.328 -7.598 -2.049 1.00 96.44 103 GLU A N 1
ATOM 824 C CA . GLU A 1 103 ? 14.314 -6.145 -1.855 1.00 96.44 103 GLU A CA 1
ATOM 825 C C . GLU A 1 103 ? 12.982 -5.674 -1.249 1.00 96.44 103 GLU A C 1
ATOM 827 O O . GLU A 1 103 ? 12.969 -4.918 -0.276 1.00 96.44 103 GLU A O 1
ATOM 832 N N . ALA A 1 104 ? 11.855 -6.165 -1.776 1.00 96.06 104 ALA A N 1
ATOM 833 C CA . ALA A 1 104 ? 10.529 -5.841 -1.259 1.00 96.06 104 ALA A CA 1
ATOM 834 C C . ALA A 1 104 ? 10.325 -6.337 0.182 1.00 96.06 104 ALA A C 1
ATOM 836 O O . ALA A 1 104 ? 9.779 -5.604 1.007 1.00 96.06 104 ALA A O 1
ATOM 837 N N . LYS A 1 105 ? 10.806 -7.544 0.510 1.00 95.56 105 LYS A N 1
ATOM 838 C CA . LYS A 1 105 ? 10.789 -8.074 1.885 1.00 95.56 105 LYS A CA 1
ATOM 839 C C . LYS A 1 105 ? 11.636 -7.227 2.830 1.00 95.56 105 LYS A C 1
ATOM 841 O O . LYS A 1 105 ? 11.146 -6.825 3.877 1.00 95.56 105 LYS A O 1
ATOM 846 N N . ALA A 1 106 ? 12.860 -6.882 2.430 1.00 95.94 106 ALA A N 1
ATOM 847 C CA . ALA A 1 106 ? 13.733 -6.038 3.239 1.00 95.94 106 ALA A CA 1
ATOM 848 C C . ALA A 1 106 ? 13.116 -4.653 3.503 1.00 95.94 106 ALA A C 1
ATOM 850 O O . ALA A 1 106 ? 13.273 -4.107 4.593 1.00 95.94 106 ALA A O 1
ATOM 851 N N . ARG A 1 107 ? 12.384 -4.085 2.531 1.00 94.88 107 ARG A N 1
ATOM 852 C CA . ARG A 1 107 ? 11.611 -2.851 2.735 1.00 94.88 107 ARG A CA 1
ATOM 853 C C . ARG A 1 107 ? 10.453 -3.063 3.709 1.00 94.88 107 ARG A C 1
ATOM 855 O O . ARG A 1 107 ? 10.241 -2.216 4.572 1.00 94.88 107 ARG A O 1
ATOM 862 N N . ALA A 1 108 ? 9.722 -4.170 3.598 1.00 93.81 108 ALA A N 1
ATOM 863 C CA . ALA A 1 108 ? 8.643 -4.496 4.527 1.00 93.81 108 ALA A CA 1
ATOM 864 C C . ALA A 1 108 ? 9.162 -4.575 5.974 1.00 93.81 108 ALA A C 1
ATOM 866 O O . ALA A 1 108 ? 8.597 -3.927 6.848 1.00 93.81 108 ALA A O 1
ATOM 867 N N . ASP A 1 109 ? 10.294 -5.240 6.212 1.00 92.31 109 ASP A N 1
ATOM 868 C CA . ASP A 1 109 ? 10.909 -5.341 7.545 1.00 92.31 109 ASP A CA 1
ATOM 869 C C . ASP A 1 109 ? 11.302 -3.978 8.149 1.00 92.31 109 ASP A C 1
ATOM 871 O O . ASP A 1 109 ? 11.389 -3.838 9.369 1.00 92.31 109 ASP A O 1
ATOM 875 N N . GLN A 1 110 ? 11.543 -2.966 7.307 1.00 90.88 110 GLN A N 1
ATOM 876 C CA . GLN A 1 110 ? 11.860 -1.598 7.735 1.00 90.88 110 GLN A CA 1
ATOM 877 C C . GLN A 1 110 ? 10.610 -0.755 8.013 1.00 90.88 110 GLN A C 1
ATOM 879 O O . GLN A 1 110 ? 10.630 0.084 8.910 1.00 90.88 110 GLN A O 1
ATOM 884 N N . LEU A 1 111 ? 9.544 -0.935 7.226 1.00 87.81 111 LEU A N 1
ATOM 885 C CA . LEU A 1 111 ? 8.336 -0.104 7.297 1.00 87.81 111 LEU A CA 1
ATOM 886 C C . LEU A 1 111 ? 7.292 -0.636 8.283 1.00 87.81 111 LEU A C 1
ATOM 888 O O . LEU A 1 111 ? 6.494 0.142 8.819 1.00 87.81 111 LEU A O 1
ATOM 892 N N . LEU A 1 112 ? 7.255 -1.955 8.474 1.00 83.50 112 LEU A N 1
ATOM 893 C CA . LEU A 1 112 ? 6.233 -2.625 9.261 1.00 83.50 112 LEU A CA 1
ATOM 894 C C . LEU A 1 112 ? 6.544 -2.547 10.757 1.00 83.50 112 LEU A C 1
ATOM 896 O O . LEU A 1 112 ? 7.701 -2.695 11.160 1.00 83.50 112 LEU A O 1
ATOM 900 N N . PRO A 1 113 ? 5.519 -2.347 11.605 1.00 74.06 113 PRO A N 1
ATOM 901 C CA . PRO A 1 113 ? 5.711 -2.499 13.034 1.00 74.06 113 PRO A CA 1
ATOM 902 C C . PRO A 1 113 ? 6.193 -3.921 13.327 1.00 74.06 113 PRO A C 1
ATOM 904 O O . PRO A 1 113 ? 5.749 -4.889 12.703 1.00 74.06 113 PRO A O 1
ATOM 907 N N . LYS A 1 114 ? 7.121 -4.054 14.281 1.00 67.69 114 LYS A N 1
ATOM 908 C CA . LYS A 1 114 ? 7.600 -5.376 14.690 1.00 67.69 114 LYS A CA 1
ATOM 909 C C . LYS A 1 114 ? 6.408 -6.192 15.195 1.00 67.69 114 LYS A C 1
ATOM 911 O O . LYS A 1 114 ? 5.608 -5.647 15.959 1.00 67.69 114 LYS A O 1
ATOM 916 N N . PRO A 1 115 ? 6.288 -7.472 14.804 1.00 61.56 115 PRO A N 1
ATOM 917 C CA . PRO A 1 115 ? 5.200 -8.308 15.281 1.00 61.56 115 PRO A CA 1
ATOM 918 C C . PRO A 1 115 ? 5.196 -8.305 16.810 1.00 61.56 115 PRO A C 1
ATOM 920 O O . PRO A 1 115 ? 6.228 -8.539 17.444 1.00 61.56 115 PRO A O 1
ATOM 923 N N . VAL A 1 116 ? 4.034 -8.009 17.394 1.00 55.66 116 VAL A N 1
ATOM 924 C CA . VAL A 1 116 ? 3.817 -8.202 18.827 1.00 55.66 116 VAL A CA 1
ATOM 925 C C . VAL A 1 116 ? 3.811 -9.717 19.044 1.00 55.66 116 VAL A C 1
ATOM 927 O O . VAL A 1 116 ? 3.021 -10.397 18.387 1.00 55.66 116 VAL A O 1
ATOM 930 N N . PRO A 1 117 ? 4.707 -10.278 19.874 1.00 47.53 117 PRO A N 1
ATOM 931 C CA . PRO A 1 117 ? 4.694 -11.709 20.133 1.00 47.53 117 PRO A CA 1
ATOM 932 C C . PRO A 1 117 ? 3.343 -12.096 20.745 1.00 47.53 117 PRO A C 1
ATOM 934 O O . PRO A 1 117 ? 2.945 -11.531 21.764 1.00 47.53 117 PRO A O 1
ATOM 937 N N . THR A 1 118 ? 2.647 -13.016 20.075 1.00 51.91 118 THR A N 1
ATOM 938 C CA . THR A 1 118 ? 1.440 -13.703 20.563 1.00 51.91 118 THR A CA 1
ATOM 939 C C . THR A 1 118 ? 1.763 -14.641 21.711 1.00 51.91 118 THR A C 1
ATOM 941 O O . THR A 1 118 ? 2.799 -15.339 21.591 1.00 51.91 11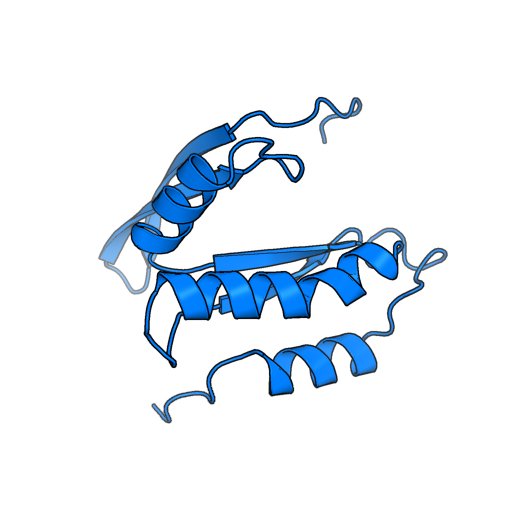8 THR A O 1
#

Mean predicted aligned error: 6.63 Å

Nearest PDB structures (foldseek):
  1c1y-assembly1_A  TM=9.679E-01  e=7.522E-12  Homo sapiens
  3brw-assembly4_D  TM=9.707E-01  e=9.798E-12  Homo sapiens
  3kuc-assembly1_A  TM=9.453E-01  e=4.194E-11  Homo sapiens
  3kko-assembly3_P  TM=9.406E-01  e=1.681E-10  Mus musculus
  7txh-assembly2_D  TM=9.277E-01  e=1.681E-10  Homo sapiens

pLDDT: mean 86.26, std 14.17, range [47.53, 98.19]

Foldseek 3Di:
DDPDDDFDCKDWDWDWDQDPNDTDIDIDIDHGPCPVDVVVVLVCLQPDQAEEQEAEQLDVVSVVCSVVVLVSSCVSNVDQQRHYHYHHPPVVVVVRGPQDPVNSVVVCVVRHDDDDDD

Sequence (118 aa):
FVEDYEPTKADSYRKKVVLDGEEVQIDILDTAGQEDYAAIRDNYFRSGEGFLCVFSITESESFAATADFREQILRVKEEENVPFLLVGNKSDLEDRRQVGVEEAKARADQLLPKPVPT

Organism: Cirrhinus mrigala (NCBI:txid683832)

Radius of gyration: 15.69 Å; Cα contacts (8 Å, |Δi|>4): 129; chains: 1; bounding box: 34×35×40 Å

Secondary structure (DSSP, 8-state):
--SS-PPPSEEEEEEEEEETTEEEEEEEEEE-TT-S-HHHHHHHHHH-SSEEEEEETT-HHHHHHHHHHHHHHHHHHT-S---EEEEEE-TT-GGG--S-HHHHHHHHHHHSPPPPP-

=== Feature glossary ===
Key to the feature types in this record:

pLDDT. pLDDT is the predicted lDDT-Cα score: AlphaFold's confidence that the local environment of each residue (all inter-atomic distances within 15 Å) is correctly placed. It is a per-residue number between 0 and 100, with higher meaning more reliable.

Radius of gyration, Cα contacts, bounding box. The geometric summary reports three shape descriptors. Rg (radius of gyration) measures how spread out the Cα atoms are about their centre of mass; compact globular proteins have small Rg, elongated or unfolded ones large. Cα contacts (<8 Å, |i−j|>4) count long-range residue pairs in spatial proximity — high for tightly packed folds, near zero for rods or random coil. The bounding-box extents give the protein's footprint along x, y, z in Å.

Backbone torsions (φ/ψ). Backbone dihedral angles. Every residue except chain termini has a φ (preceding-C → N → Cα → C) and a ψ (N → Cα → C → next-N). They are reported in degrees following the IUPAC sign convention. Secondary structure is essentially a statement about which (φ, ψ) basin each residue occupies.

Contact-map, Ramachandran, and PAE plots. Plot images: a contact map (which residues are close in 3D, as an N×N binary image), a Ramachandran scatter (backbone torsion angles, revealing secondary-structure composition at a glance), and — for AlphaFold structures — a PAE heatmap (pairwise prediction confidence).

Predicted aligned error. Predicted Aligned Error (PAE) is an AlphaFold confidence matrix: entry (i, j) is the expected error in the position of residue j, in ångströms, when the prediction is superimposed on the true structure at residue i. Low PAE within a block of residues means that block is internally rigid and well-predicted; high PAE between two blocks means their relative placement is uncertain even if each block individually is confident.

Secondary structure (3-state, P-SEA). Three-state secondary structure (P-SEA) collapses the eight DSSP classes into helix (a), strand (b), and coil (c). P-SEA assigns these from Cα geometry alone — distances and angles — without requiring backbone oxygens, so it works on any Cα trace.

Solvent-accessible surface area. Solvent-accessible surface area (SASA) is the area in Å² traced out by the centre of a 1.4 Å probe sphere (a water molecule) rolled over the protein's van der Waals surface (Shrake–Rupley / Lee–Richards construction). Buried residues have near-zero SASA; fully exposed residues can exceed 200 Å². The total SASA scales roughly with the number of surface residues.

Foldseek 3Di. The Foldseek 3Di string encodes local tertiary geometry as a 20-letter alphabet — one character per residue — derived from the relative positions of nearby Cα atoms. Unlike the amino-acid sequence, 3Di is a direct function of the 3D structure, so two proteins with the same fold have similar 3Di strings even at low sequence identity.

B-factor. For experimental (PDB) structures, the B-factor (temperature factor) quantifies the positional spread of each atom in the crystal — a combination of thermal vibration and static disorder — in units of Å². High B-factors mark flexible loops or poorly resolved regions; low B-factors mark the rigid, well-ordered core.

mmCIF coordinates. The mmCIF block holds the 3D Cartesian coordinates of each backbone atom (N, Cα, C, O) in ångströms. mmCIF is the PDB's canonical archive format — a tagged-loop text representation of the atomic model.

InterPro / GO / CATH / organism. Functional annotations link the protein to curated databases. InterPro entries identify conserved domains and families by matching the sequence against member-database signatures (Pfam, PROSITE, CDD, …). Gene Ontology (GO) terms describe molecular function, biological process, and cellular component in a controlled vocabulary. CATH places the structure in a hierarchical fold classification (Class/Architecture/Topology/Homologous-superfamily). The organism is the source species.

Rendered structure images. Structure images are PyMOL renders from six orthogonal camera directions. Cartoon representation draws helices as coils and strands as arrows; sticks shows the backbone as bonds; surface shows the solvent-excluded envelope. Rainbow coloring maps sequence position to hue (blue→red, N→C); chain coloring assigns a distinct color per polypeptide.

Sequence. This is the polypeptide sequence — one letter per residue, N-terminus first. Length ranges from a few dozen residues for small domains to over a thousand for large multi-domain proteins.

Secondary structure (8-state, DSSP). The SS8 string is DSSP's per-residue secondary-structure call. α-helix (H) means an i→i+4 H-bond ladder; β-strand (E) means the residue participates in a β-sheet; 3₁₀ (G) and π (I) are tighter and wider helices; T/S are turns/bends; '-' is loop.

Nearest PDB structures. Structural nearest neighbors (via Foldseek easy-search vs the PDB). Reported per hit: target PDB id, E-value, and alignment TM-score. A TM-score above ~0.5 is the conventional threshold for 'same fold'.